Protein AF-A0A848J3N3-F1 (afdb_monomer_lite)

Organism: NCBI:txid2729599

Secondary structure (DSSP, 8-state):
------PPP------------------------------------------SHHHHHHHHHHHHHHHHHHTT-HHHHHHTT-TTSTTHHHHHHHHHHHHSGGGGGGGGGT--HHHHHHHHHHHHHHTT---HHHHHHHHHHHHHHHS---

Sequence (150 aa):
MNKVIIRKQGTIRQLFIFIFMIGLNILSCTNEKEDTNGKENINVQQNINPQNEDEIFQQFKSLYFELLEFKDDEKFKKYGFSKGGPYNKWLTKVEEIESNPDSKLLMKKGILIGELKTLGMTYANSKGEETQVTKSFNEMFSNAINENPK

Radius of gyration: 24.75 Å; chains: 1; bounding box: 87×51×48 Å

pLDDT: mean 79.18, std 23.55, range [33.31, 98.81]

Structure (mmCIF, N/CA/C/O backbone):
data_AF-A0A848J3N3-F1
#
_entry.id   AF-A0A848J3N3-F1
#
loop_
_atom_site.group_PDB
_atom_site.id
_atom_site.type_symbol
_atom_site.label_atom_id
_atom_site.label_alt_id
_atom_site.label_comp_id
_atom_site.label_asym_id
_atom_site.label_entity_id
_atom_site.label_seq_id
_atom_site.pdbx_PDB_ins_code
_atom_site.Cartn_x
_atom_site.Cartn_y
_atom_site.Cartn_z
_atom_site.occupancy
_atom_site.B_iso_or_equiv
_atom_site.auth_seq_id
_atom_site.auth_comp_id
_atom_site.auth_asym_id
_atom_site.auth_atom_id
_atom_site.pdbx_PDB_model_num
ATOM 1 N N . MET A 1 1 ? 53.759 31.350 -2.567 1.00 45.88 1 MET A N 1
ATOM 2 C CA . MET A 1 1 ? 52.954 31.599 -3.785 1.00 45.88 1 MET A CA 1
ATOM 3 C C . MET A 1 1 ? 51.624 30.875 -3.637 1.00 45.88 1 MET A C 1
ATOM 5 O O . MET A 1 1 ? 51.595 29.677 -3.859 1.00 45.88 1 MET A O 1
ATOM 9 N N . ASN A 1 2 ? 50.551 31.565 -3.237 1.00 34.72 2 ASN A N 1
ATOM 10 C CA . ASN A 1 2 ? 49.207 30.978 -3.146 1.00 34.72 2 ASN A CA 1
ATOM 11 C C . ASN A 1 2 ? 48.246 31.813 -3.998 1.00 34.72 2 ASN A C 1
ATOM 13 O O . ASN A 1 2 ? 48.093 33.012 -3.775 1.00 34.72 2 ASN A O 1
ATOM 17 N N . LYS A 1 3 ? 47.659 31.179 -5.019 1.00 45.56 3 LYS A N 1
ATOM 18 C CA . LYS A 1 3 ? 46.683 31.782 -5.933 1.00 45.56 3 LYS A CA 1
ATOM 19 C C . LYS A 1 3 ? 45.351 31.971 -5.207 1.00 45.56 3 LYS A C 1
ATOM 21 O O . LYS A 1 3 ? 44.752 31.004 -4.749 1.00 45.56 3 LYS A O 1
ATOM 26 N N . VAL A 1 4 ? 44.882 33.212 -5.158 1.00 46.00 4 VAL A N 1
ATOM 27 C CA . VAL A 1 4 ? 43.525 33.572 -4.737 1.00 46.00 4 VAL A CA 1
ATOM 28 C C . VAL A 1 4 ? 42.572 33.272 -5.898 1.00 46.00 4 VAL A C 1
ATOM 30 O O . VAL A 1 4 ? 42.724 33.820 -6.988 1.00 46.00 4 VAL A O 1
ATOM 33 N N . ILE A 1 5 ? 41.601 32.384 -5.680 1.00 51.56 5 ILE A N 1
ATOM 34 C CA . ILE A 1 5 ? 40.513 32.100 -6.624 1.00 51.56 5 ILE A CA 1
ATOM 35 C C . ILE A 1 5 ? 39.314 32.954 -6.207 1.00 51.56 5 ILE A C 1
ATOM 37 O O . ILE A 1 5 ? 38.652 32.654 -5.218 1.00 51.56 5 ILE A O 1
ATOM 41 N N . ILE A 1 6 ? 39.022 34.008 -6.969 1.00 49.44 6 ILE A N 1
ATOM 42 C CA . ILE A 1 6 ? 37.786 34.789 -6.834 1.00 49.44 6 ILE A CA 1
ATOM 43 C C . ILE A 1 6 ? 36.828 34.309 -7.928 1.00 49.44 6 ILE A C 1
ATOM 45 O O . ILE A 1 6 ? 36.994 34.650 -9.099 1.00 49.44 6 ILE A O 1
ATOM 49 N N . ARG A 1 7 ? 35.826 33.498 -7.568 1.00 47.41 7 ARG A N 1
ATOM 50 C CA . ARG A 1 7 ? 34.681 33.225 -8.450 1.00 47.41 7 ARG A CA 1
ATOM 51 C C . ARG A 1 7 ? 33.648 34.337 -8.264 1.00 47.41 7 ARG A C 1
ATOM 53 O O . ARG A 1 7 ? 33.107 34.508 -7.177 1.00 47.41 7 ARG A O 1
ATOM 60 N N . LYS A 1 8 ? 33.404 35.096 -9.335 1.00 47.03 8 LYS A N 1
ATOM 61 C CA . LYS A 1 8 ? 32.346 36.109 -9.435 1.00 47.03 8 LYS A CA 1
ATOM 62 C C . LYS A 1 8 ? 30.969 35.476 -9.202 1.00 47.03 8 LYS A C 1
ATOM 64 O O . LYS A 1 8 ? 30.620 34.506 -9.871 1.00 47.03 8 LYS A O 1
ATOM 69 N N . GLN A 1 9 ? 30.182 36.073 -8.307 1.00 48.62 9 GLN A N 1
ATOM 70 C CA . GLN A 1 9 ? 28.725 35.960 -8.327 1.00 48.62 9 GLN A CA 1
ATOM 71 C C . GLN A 1 9 ? 28.172 36.649 -9.584 1.00 48.62 9 GLN A C 1
ATOM 73 O O . GLN A 1 9 ? 28.667 37.704 -9.980 1.00 48.62 9 GLN A O 1
ATOM 78 N N . GLY A 1 10 ? 27.140 36.066 -10.193 1.00 43.56 10 GLY A N 1
ATOM 79 C CA . GLY A 1 10 ? 26.498 36.598 -11.393 1.00 43.56 10 GLY A CA 1
ATOM 80 C C . GLY A 1 10 ? 25.076 36.072 -11.561 1.00 43.56 10 GLY A C 1
ATOM 81 O O . GLY A 1 10 ? 24.857 35.099 -12.267 1.00 43.56 10 GLY A O 1
ATOM 82 N N . THR A 1 11 ? 24.148 36.733 -10.867 1.00 51.97 11 THR A N 1
ATOM 83 C CA . THR A 1 11 ? 22.725 36.952 -11.196 1.00 51.97 11 THR A CA 1
ATOM 84 C C . THR A 1 11 ? 21.884 35.794 -11.746 1.00 51.97 11 THR A C 1
ATOM 86 O O . THR A 1 11 ? 21.867 35.495 -12.938 1.00 51.97 11 THR A O 1
ATOM 89 N N . ILE A 1 12 ? 21.035 35.293 -10.851 1.00 58.53 12 ILE A N 1
ATOM 90 C CA . ILE A 1 12 ? 19.697 34.754 -11.107 1.00 58.53 12 ILE A CA 1
ATOM 91 C C . ILE A 1 12 ? 18.918 35.699 -12.044 1.00 58.53 12 ILE A C 1
ATOM 93 O O . ILE A 1 12 ? 18.623 36.834 -11.675 1.00 58.53 12 ILE A O 1
ATOM 97 N N . ARG A 1 13 ? 18.545 35.231 -13.241 1.00 48.94 13 ARG A N 1
ATOM 98 C CA . ARG A 1 13 ? 17.438 35.794 -14.035 1.00 48.94 13 ARG A CA 1
ATOM 99 C C . ARG A 1 13 ? 16.337 34.745 -14.114 1.00 48.94 13 ARG A C 1
ATOM 101 O O . ARG A 1 13 ? 16.297 33.927 -15.023 1.00 48.94 13 ARG A O 1
ATOM 108 N N . GLN A 1 14 ? 15.471 34.785 -13.106 1.00 53.22 14 GLN A N 1
ATOM 109 C CA . GLN A 1 14 ? 14.109 34.268 -13.176 1.00 53.22 14 GLN A CA 1
ATOM 110 C C . GLN A 1 14 ? 13.415 34.940 -14.368 1.00 53.22 14 GLN A C 1
ATOM 112 O O . GLN A 1 14 ? 13.251 36.159 -14.372 1.00 53.22 14 GLN A O 1
ATOM 117 N N . LEU A 1 15 ? 13.041 34.169 -15.386 1.00 45.16 15 LEU A N 1
ATOM 118 C CA . LEU A 1 15 ? 12.179 34.635 -16.469 1.00 45.16 15 LEU A CA 1
ATOM 119 C C . LEU A 1 15 ? 10.873 33.840 -16.392 1.00 45.16 15 LEU A C 1
ATOM 121 O O . LEU A 1 15 ? 10.670 32.871 -17.115 1.00 45.16 15 LEU A O 1
ATOM 125 N N . PHE A 1 16 ? 10.008 34.240 -15.461 1.00 51.56 16 PHE A N 1
ATOM 126 C CA . PHE A 1 16 ? 8.609 33.827 -15.444 1.00 51.56 16 PHE A CA 1
ATOM 127 C C . PHE A 1 16 ? 7.866 34.6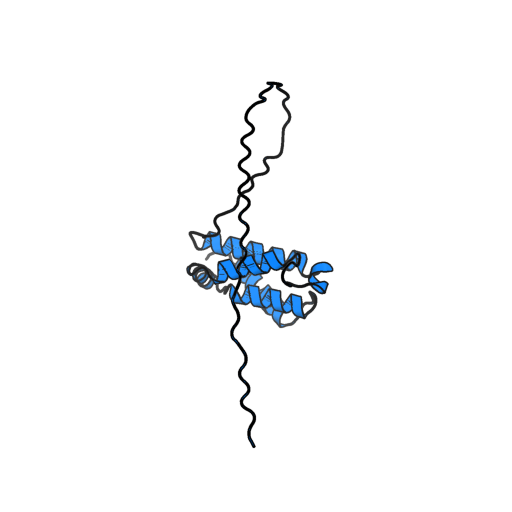23 -16.518 1.00 51.56 16 PHE A C 1
ATOM 129 O O . PHE A 1 16 ? 7.581 35.804 -16.333 1.00 51.56 16 PHE A O 1
ATOM 136 N N . ILE A 1 17 ? 7.567 33.988 -17.650 1.00 52.91 17 ILE A N 1
ATOM 137 C CA . ILE A 1 17 ? 6.654 34.547 -18.649 1.00 52.91 17 ILE A CA 1
ATOM 138 C C . ILE A 1 17 ? 5.252 34.026 -18.319 1.00 52.91 17 ILE A C 1
ATOM 140 O O . ILE A 1 17 ? 4.888 32.910 -18.679 1.00 52.91 17 ILE A O 1
ATOM 144 N N . PHE A 1 18 ? 4.479 34.838 -17.598 1.00 53.34 18 PHE A N 1
ATOM 145 C CA . PHE A 1 18 ? 3.039 34.654 -17.428 1.00 53.34 18 PHE A CA 1
ATOM 146 C C . PHE A 1 18 ? 2.329 35.097 -18.712 1.00 53.34 18 PHE A C 1
ATOM 148 O O . PHE A 1 18 ? 2.170 36.292 -18.953 1.00 53.34 18 PHE A O 1
ATOM 155 N N . ILE A 1 19 ? 1.899 34.144 -19.540 1.00 51.19 19 ILE A N 1
ATOM 156 C CA . ILE A 1 19 ? 0.984 34.420 -20.654 1.00 51.19 19 ILE A CA 1
ATOM 157 C C . ILE A 1 19 ? -0.444 34.245 -20.133 1.00 51.19 19 ILE A C 1
ATOM 159 O O . ILE A 1 19 ? -0.971 33.139 -20.057 1.00 51.19 19 ILE A O 1
ATOM 163 N N . PHE A 1 20 ? -1.053 35.366 -19.749 1.00 52.09 20 PHE A N 1
ATOM 164 C CA . PHE A 1 20 ? -2.496 35.501 -19.572 1.00 52.09 20 PHE A CA 1
ATOM 165 C C . PHE A 1 20 ? -3.130 35.595 -20.967 1.00 52.09 20 PHE A C 1
ATOM 167 O O . PHE A 1 20 ? -2.989 36.614 -21.637 1.00 52.09 20 PHE A O 1
ATOM 174 N N . MET A 1 21 ? -3.826 34.548 -21.411 1.00 54.84 21 MET A N 1
ATOM 175 C CA . MET A 1 21 ? -4.750 34.636 -22.544 1.00 54.84 21 MET A CA 1
ATOM 176 C C . MET A 1 21 ? -6.165 34.398 -22.031 1.00 54.84 21 MET A C 1
ATOM 178 O O . MET A 1 21 ? -6.635 33.270 -21.908 1.00 54.84 21 MET A O 1
ATOM 182 N N . ILE A 1 22 ? -6.818 35.509 -21.695 1.00 55.41 22 ILE A N 1
ATOM 183 C CA . ILE A 1 22 ? -8.261 35.592 -21.491 1.00 55.41 22 ILE A CA 1
ATOM 184 C C . ILE A 1 22 ? -8.892 35.560 -22.881 1.00 55.41 22 ILE A C 1
ATOM 186 O O . ILE A 1 22 ? -8.747 36.504 -23.654 1.00 55.41 22 ILE A O 1
ATOM 190 N N . GLY A 1 23 ? -9.585 34.470 -23.192 1.00 56.56 23 GLY A N 1
ATOM 191 C CA . GLY A 1 23 ? -10.460 34.360 -24.352 1.00 56.56 23 GLY A CA 1
ATOM 192 C C . GLY A 1 23 ? -11.872 34.035 -23.890 1.00 56.56 23 GLY A C 1
ATOM 193 O O . GLY A 1 23 ? -12.227 32.868 -23.765 1.00 56.56 23 GLY A O 1
ATOM 194 N N . LEU A 1 24 ? -12.667 35.072 -23.625 1.00 53.81 24 LEU A N 1
ATOM 195 C CA . LEU A 1 24 ? -14.123 34.975 -23.563 1.00 53.81 24 LEU A CA 1
ATOM 196 C C . LEU A 1 24 ? -14.638 34.798 -24.997 1.00 53.81 24 LEU A C 1
ATOM 198 O O . LEU A 1 24 ? -14.582 35.739 -25.783 1.00 53.81 24 LEU A O 1
ATOM 202 N N . ASN A 1 25 ? -15.155 33.617 -25.330 1.00 48.78 25 ASN A N 1
ATOM 203 C CA . ASN A 1 25 ? -16.081 33.452 -26.447 1.00 48.78 25 ASN A CA 1
ATOM 204 C C . ASN A 1 25 ? -17.416 32.995 -25.873 1.00 48.78 25 ASN A C 1
ATOM 206 O O . ASN A 1 25 ? -17.587 31.853 -25.454 1.00 48.78 25 ASN A O 1
ATOM 210 N N . ILE A 1 26 ? -18.339 33.945 -25.814 1.00 60.78 26 ILE A N 1
ATOM 211 C CA . ILE A 1 26 ? -19.760 33.714 -25.602 1.00 60.78 26 ILE A CA 1
ATOM 212 C C . ILE A 1 26 ? -20.419 33.538 -26.971 1.00 60.78 26 ILE A C 1
ATOM 214 O O . ILE A 1 26 ? -20.070 34.234 -27.921 1.00 60.78 26 ILE A O 1
ATOM 218 N N . LEU A 1 27 ? -21.450 32.688 -26.972 1.00 49.44 27 LEU 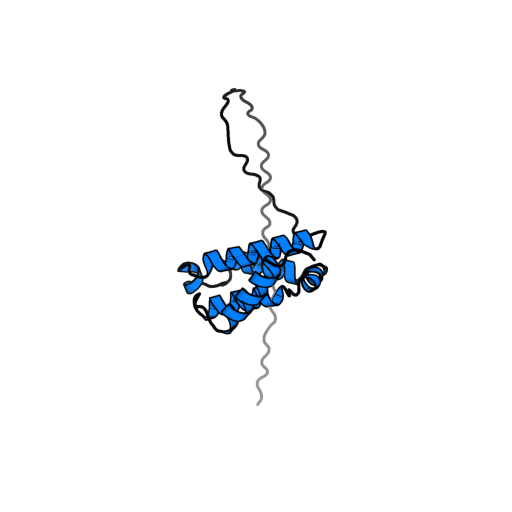A N 1
ATOM 219 C CA . LEU A 1 27 ? -22.550 32.582 -27.935 1.00 49.44 27 LEU A CA 1
ATOM 220 C C . LEU A 1 27 ? -22.386 31.595 -29.107 1.00 49.44 27 LEU A C 1
ATOM 222 O O . LEU A 1 27 ? -21.891 31.931 -30.176 1.00 49.44 27 LEU A O 1
ATOM 226 N N . SER A 1 28 ? -22.983 30.411 -28.940 1.00 45.00 28 SER A N 1
ATOM 227 C CA . SER A 1 28 ? -24.035 29.960 -29.860 1.00 45.00 28 SER A CA 1
ATOM 228 C C . SER A 1 28 ? -24.889 28.884 -29.181 1.00 45.00 28 SER A C 1
ATOM 230 O O . SER A 1 28 ? -24.491 27.727 -29.078 1.00 45.00 28 SER A O 1
ATOM 232 N N . CYS A 1 29 ? -26.058 29.279 -28.672 1.00 43.34 29 CYS A N 1
ATOM 233 C CA . CYS A 1 29 ? -27.128 28.343 -28.343 1.00 43.34 29 CYS A CA 1
ATOM 234 C C . CYS A 1 29 ? -27.906 28.061 -29.629 1.00 43.34 29 CYS A C 1
ATOM 236 O O . CYS A 1 29 ? -28.544 28.964 -30.168 1.00 43.34 29 CYS A O 1
ATOM 238 N N . THR A 1 30 ? -27.902 26.814 -30.086 1.00 44.62 30 THR A N 1
ATOM 239 C CA . THR A 1 30 ? -28.951 26.288 -30.964 1.00 44.62 30 THR A CA 1
ATOM 240 C C . THR A 1 30 ? -29.638 25.162 -30.208 1.00 44.62 30 THR A C 1
ATOM 242 O O . THR A 1 30 ? -28.998 24.246 -29.701 1.00 44.62 30 THR A O 1
ATOM 245 N N . ASN A 1 31 ? -30.948 25.322 -30.024 1.00 51.81 31 ASN A N 1
ATOM 246 C CA . ASN A 1 31 ? -31.809 24.312 -29.436 1.00 51.81 31 ASN A CA 1
ATOM 247 C C . ASN A 1 31 ? -32.041 23.231 -30.485 1.00 51.81 31 ASN A C 1
ATOM 249 O O . ASN A 1 31 ? -32.782 23.464 -31.437 1.00 51.81 31 ASN A O 1
ATOM 253 N N . GLU A 1 32 ? -31.483 22.052 -30.263 1.00 44.81 32 GLU A N 1
ATOM 254 C CA . GLU A 1 32 ? -31.958 20.834 -30.901 1.00 44.81 32 GLU A CA 1
ATOM 255 C C . GLU A 1 32 ? -32.105 19.780 -29.806 1.00 44.81 32 GLU A C 1
ATOM 257 O O . GLU A 1 32 ? -31.170 19.466 -29.071 1.00 44.81 32 GLU A O 1
ATOM 262 N N . LYS A 1 33 ? -33.352 19.351 -29.604 1.00 46.88 33 LYS A N 1
ATOM 263 C CA . LYS A 1 33 ? -33.699 18.270 -28.692 1.00 46.88 33 LYS A CA 1
ATOM 264 C C . LYS A 1 33 ? -33.409 16.965 -29.420 1.00 46.88 33 LYS A C 1
ATOM 266 O O . LYS A 1 33 ? -34.127 16.648 -30.361 1.00 46.88 33 LYS A O 1
ATOM 271 N N . GLU A 1 34 ? -32.440 16.204 -28.935 1.00 39.03 34 GLU A N 1
ATOM 272 C CA . GLU A 1 34 ? -32.406 14.757 -29.125 1.00 39.03 34 GLU A CA 1
ATOM 273 C C . GLU A 1 34 ? -32.125 14.082 -27.783 1.00 39.03 34 GLU A C 1
ATOM 275 O O . GLU A 1 34 ? -31.104 14.302 -27.130 1.00 39.03 34 GLU A O 1
ATOM 280 N N . ASP A 1 35 ? -33.100 13.284 -27.363 1.00 44.62 35 ASP A N 1
ATOM 281 C CA . ASP A 1 35 ? -33.020 12.368 -26.242 1.00 44.62 35 ASP A CA 1
ATOM 282 C C . ASP A 1 35 ? -32.090 11.202 -26.602 1.00 44.62 35 ASP A C 1
ATOM 284 O O . ASP A 1 35 ? -32.327 10.514 -27.591 1.00 44.62 35 ASP A O 1
ATOM 288 N N . THR A 1 36 ? -31.071 10.918 -25.784 1.00 35.31 36 THR A N 1
ATOM 289 C CA . THR A 1 36 ? -30.577 9.545 -25.544 1.00 35.31 36 THR A CA 1
ATOM 290 C C . THR A 1 36 ? -29.570 9.490 -24.388 1.00 35.31 36 THR A C 1
ATOM 292 O O . THR A 1 36 ? -28.404 9.838 -24.499 1.00 35.31 36 THR A O 1
ATOM 295 N N . ASN A 1 37 ? -30.079 9.046 -23.240 1.00 38.09 37 ASN A N 1
ATOM 296 C CA . ASN A 1 37 ? -29.491 8.092 -22.297 1.00 38.09 37 ASN A CA 1
ATOM 297 C C . ASN A 1 37 ? -27.948 7.896 -22.275 1.00 38.09 37 ASN A C 1
ATOM 299 O O . ASN A 1 37 ? -27.373 7.271 -23.162 1.00 38.09 37 ASN A O 1
ATOM 303 N N . GLY A 1 38 ? -27.334 8.246 -21.137 1.00 35.97 38 GLY A N 1
ATOM 304 C CA . GLY A 1 38 ? -26.252 7.446 -20.550 1.00 35.97 38 GLY A CA 1
ATOM 305 C C . GLY A 1 38 ? -24.811 7.918 -20.766 1.00 35.97 38 GLY A C 1
ATOM 306 O O . GLY A 1 38 ? -24.131 7.447 -21.672 1.00 35.97 38 GLY A O 1
ATOM 307 N N . LYS A 1 39 ? -24.313 8.726 -19.818 1.00 35.88 39 LYS A N 1
ATOM 308 C CA . LYS A 1 39 ? -23.069 8.540 -19.029 1.00 35.88 39 LYS A CA 1
ATOM 309 C C . LYS A 1 39 ? -22.564 9.895 -18.546 1.00 35.88 39 LYS A C 1
ATOM 311 O O . LYS A 1 39 ? -21.806 10.593 -19.216 1.00 35.88 39 LYS A O 1
ATOM 316 N N . GLU A 1 40 ? -22.995 10.233 -17.341 1.00 33.31 40 GLU A N 1
ATOM 317 C CA . GLU A 1 40 ? -22.478 11.344 -16.562 1.00 33.31 40 GLU A CA 1
ATOM 318 C C . GLU A 1 40 ? -21.000 11.066 -16.238 1.00 33.31 40 GLU A C 1
ATOM 320 O O . GLU A 1 40 ? -20.664 10.199 -15.431 1.00 33.31 40 GLU A O 1
ATOM 325 N N . ASN A 1 41 ? -20.091 11.763 -16.923 1.00 36.78 41 ASN A N 1
ATOM 326 C CA . ASN A 1 41 ? -18.694 11.847 -16.510 1.00 36.78 41 ASN A CA 1
ATOM 327 C C . ASN A 1 41 ? -18.631 12.780 -15.301 1.00 36.78 41 ASN A C 1
ATOM 329 O O . ASN A 1 41 ? -18.373 13.977 -15.435 1.00 36.78 41 ASN A O 1
ATOM 333 N N . ILE A 1 42 ? -18.895 12.236 -14.115 1.00 43.12 42 ILE A N 1
ATOM 334 C CA . ILE A 1 42 ? -18.678 12.974 -12.880 1.00 43.12 42 ILE A CA 1
ATOM 335 C C . ILE A 1 42 ? -17.169 13.002 -12.628 1.00 43.12 42 ILE A C 1
ATOM 337 O O . ILE A 1 42 ? -16.566 12.052 -12.130 1.00 43.12 42 ILE A O 1
ATOM 341 N N . ASN A 1 43 ? -16.547 14.120 -12.994 1.00 49.28 43 ASN A N 1
ATOM 342 C CA . ASN A 1 43 ? -15.233 14.505 -12.506 1.00 49.28 43 ASN A CA 1
ATOM 343 C C . ASN A 1 43 ? -15.380 14.881 -11.024 1.00 49.28 43 ASN A C 1
ATOM 345 O O . ASN A 1 43 ? -15.525 16.052 -10.681 1.00 49.28 43 ASN A O 1
ATOM 349 N N . VAL A 1 44 ? -15.414 13.876 -10.145 1.00 44.97 44 VAL A N 1
ATOM 350 C CA . VAL A 1 44 ? -15.281 14.109 -8.707 1.00 44.97 44 VAL A CA 1
ATOM 351 C C . VAL A 1 44 ? -13.791 14.171 -8.397 1.00 44.97 44 VAL A C 1
ATOM 353 O O . VAL A 1 44 ? -13.137 13.154 -8.170 1.00 44.97 44 VAL A O 1
ATOM 356 N N . GLN A 1 45 ? -13.240 15.382 -8.360 1.00 51.00 45 GLN A N 1
ATOM 357 C CA . GLN A 1 45 ? -12.103 15.643 -7.484 1.00 51.00 45 GLN A CA 1
ATOM 358 C C . GLN A 1 45 ? -12.624 15.522 -6.050 1.00 51.00 45 GLN A C 1
ATOM 360 O O . GLN A 1 45 ? -13.136 16.481 -5.476 1.00 51.00 45 GLN A O 1
ATOM 365 N N . GLN A 1 46 ? -12.595 14.302 -5.509 1.00 47.59 46 GLN A N 1
ATOM 366 C CA . GLN A 1 46 ? -12.942 14.058 -4.116 1.00 47.59 46 GLN A CA 1
ATOM 367 C C . GLN A 1 46 ? -11.889 14.744 -3.253 1.00 47.59 46 GLN A C 1
ATOM 369 O O . GLN A 1 46 ? -10.703 14.445 -3.343 1.00 47.59 46 GLN A O 1
ATOM 374 N N . ASN A 1 47 ? -12.338 15.697 -2.444 1.00 45.94 47 ASN A N 1
ATOM 375 C CA . ASN A 1 47 ? -11.580 16.238 -1.331 1.00 45.94 47 ASN A CA 1
ATOM 376 C C . ASN A 1 47 ? -11.244 15.065 -0.394 1.00 45.94 47 ASN A C 1
ATOM 378 O O . ASN A 1 47 ? -12.129 14.547 0.283 1.00 45.94 47 ASN A O 1
ATOM 382 N N . ILE A 1 48 ? -9.995 14.597 -0.427 1.00 56.84 48 ILE A N 1
ATOM 383 C CA . ILE A 1 48 ? -9.531 13.375 0.250 1.00 56.84 48 ILE A CA 1
ATOM 384 C C . ILE A 1 48 ? -9.250 13.656 1.734 1.00 56.84 48 ILE A C 1
ATOM 386 O O . ILE A 1 48 ? -8.229 13.235 2.273 1.00 56.84 48 ILE A O 1
ATOM 390 N N . ASN A 1 49 ? -10.129 14.403 2.406 1.00 57.88 49 ASN A N 1
ATOM 391 C CA . ASN A 1 49 ? -10.103 14.480 3.858 1.00 57.88 49 ASN A CA 1
ATOM 392 C C . ASN A 1 49 ? -11.213 13.590 4.433 1.00 57.88 49 ASN A C 1
ATOM 394 O O . ASN A 1 49 ? -12.339 14.067 4.595 1.00 57.88 49 ASN A O 1
ATOM 398 N N . PRO A 1 50 ? -10.932 12.299 4.667 1.00 61.25 50 PRO A N 1
ATOM 399 C CA . PRO A 1 50 ? -11.886 11.405 5.300 1.00 61.25 50 PRO A CA 1
ATOM 400 C C . PRO A 1 50 ? -12.278 11.934 6.680 1.00 61.25 50 PRO A C 1
ATOM 402 O O . PRO A 1 50 ? -11.424 12.233 7.507 1.00 61.25 50 PRO A O 1
ATOM 405 N N . GLN A 1 51 ? -13.580 12.058 6.916 1.00 70.88 51 GLN A N 1
ATOM 406 C CA . GLN A 1 51 ? -14.139 12.700 8.108 1.00 70.88 51 GLN A CA 1
ATOM 407 C C . GLN A 1 51 ? -14.356 11.714 9.265 1.00 70.88 51 GLN A C 1
ATOM 409 O O . GLN A 1 51 ? -14.724 12.123 10.368 1.00 70.88 51 GLN A O 1
ATOM 414 N N . ASN A 1 52 ? -14.168 10.412 9.026 1.00 85.81 52 ASN A N 1
ATOM 415 C CA . ASN A 1 52 ? -14.379 9.352 10.010 1.00 85.81 52 ASN A CA 1
ATOM 416 C C . ASN A 1 52 ? -13.552 8.085 9.707 1.00 85.81 52 ASN A C 1
ATOM 418 O O . ASN A 1 52 ? -12.976 7.921 8.633 1.00 85.81 52 ASN A O 1
ATOM 422 N N . GLU A 1 53 ? -13.507 7.181 10.688 1.00 90.56 53 GLU A N 1
ATOM 423 C CA . GLU A 1 53 ? -12.769 5.911 10.641 1.00 90.56 53 GLU A CA 1
ATOM 424 C C . GLU A 1 53 ? -13.160 5.024 9.450 1.00 90.56 53 GLU A C 1
ATOM 426 O O . GLU A 1 53 ? -12.281 4.455 8.799 1.00 90.56 53 GLU A O 1
ATOM 431 N N . ASP A 1 54 ? -14.455 4.936 9.138 1.00 91.81 54 ASP A N 1
ATOM 432 C CA . ASP A 1 54 ? -14.961 4.071 8.072 1.00 91.81 54 ASP A CA 1
ATOM 433 C C . ASP A 1 54 ? -14.494 4.547 6.696 1.00 91.81 54 ASP A C 1
ATOM 435 O O . ASP A 1 54 ? -14.067 3.735 5.877 1.00 91.81 54 ASP A O 1
ATOM 439 N N . GLU A 1 55 ? -14.501 5.856 6.442 1.00 93.56 55 GLU A N 1
ATOM 440 C CA . GLU A 1 55 ? -14.016 6.429 5.185 1.00 93.56 55 GLU A CA 1
ATOM 441 C C . GLU A 1 55 ? -12.527 6.144 4.960 1.00 93.56 55 GLU A C 1
ATOM 443 O O . GLU A 1 55 ? -12.140 5.728 3.865 1.00 93.56 55 GLU A O 1
ATOM 448 N N . ILE A 1 56 ? -11.690 6.304 5.992 1.00 94.38 56 ILE A N 1
ATOM 449 C CA . ILE A 1 56 ? -10.253 5.981 5.907 1.00 94.38 56 ILE A CA 1
ATOM 450 C C . ILE A 1 56 ? -10.061 4.494 5.648 1.00 94.38 56 ILE A C 1
ATOM 452 O O . ILE A 1 56 ? -9.244 4.100 4.815 1.00 94.38 56 ILE A O 1
ATOM 456 N N . PHE A 1 57 ? -10.831 3.658 6.341 1.00 95.50 57 PHE A N 1
ATOM 457 C CA . PHE A 1 57 ? -10.763 2.217 6.171 1.00 95.50 57 PHE A CA 1
ATOM 458 C C . PHE A 1 57 ? -11.183 1.779 4.762 1.00 95.50 57 PHE A C 1
ATOM 460 O O . PHE A 1 57 ? -10.522 0.926 4.167 1.00 95.50 57 PHE A O 1
ATOM 467 N N . GLN A 1 58 ? -12.211 2.401 4.173 1.00 95.81 58 GLN A N 1
ATOM 468 C CA . GLN A 1 58 ? -12.586 2.146 2.779 1.00 95.81 58 GLN A CA 1
ATOM 469 C C . GLN A 1 58 ? -11.497 2.590 1.796 1.00 95.81 58 GLN A C 1
ATOM 471 O O . GLN A 1 58 ? -11.214 1.867 0.840 1.00 95.81 58 GLN A O 1
ATOM 476 N N . GLN A 1 59 ? -10.842 3.731 2.033 1.00 96.44 59 GLN A N 1
ATOM 477 C CA . GLN A 1 59 ? -9.717 4.170 1.200 1.00 96.44 59 GLN A CA 1
ATOM 478 C C . GLN A 1 59 ? -8.538 3.195 1.279 1.00 96.44 59 GLN A C 1
ATOM 480 O O . GLN A 1 59 ? -8.012 2.786 0.243 1.00 96.44 59 GLN A O 1
ATOM 485 N N . PHE A 1 60 ? -8.167 2.762 2.488 1.00 97.62 60 PHE A N 1
ATOM 486 C CA . PHE A 1 60 ? -7.159 1.722 2.695 1.00 97.62 60 PHE A CA 1
ATOM 487 C C . PHE A 1 60 ? -7.512 0.442 1.924 1.00 97.62 60 PHE A C 1
ATOM 489 O O . PHE A 1 60 ? -6.694 -0.058 1.153 1.00 97.62 60 PHE A O 1
ATOM 496 N N . LYS A 1 61 ? -8.747 -0.055 2.075 1.00 97.88 61 LYS A N 1
ATOM 497 C CA . LYS A 1 61 ? -9.228 -1.274 1.412 1.00 97.88 61 LYS A CA 1
ATOM 498 C C . LYS A 1 61 ? -9.155 -1.149 -0.109 1.00 97.88 61 LYS A C 1
ATOM 500 O O . LYS A 1 61 ? -8.675 -2.063 -0.777 1.00 97.88 61 LYS A O 1
ATOM 505 N N . SER A 1 62 ? -9.585 -0.009 -0.649 1.00 98.31 62 SER A N 1
ATOM 506 C CA . SER A 1 62 ? -9.499 0.281 -2.081 1.00 98.31 62 SER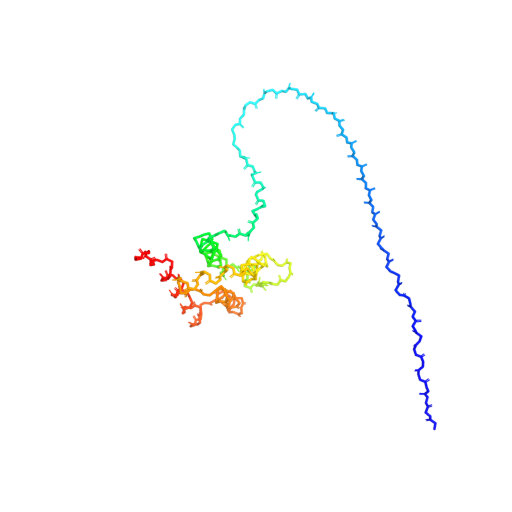 A CA 1
ATOM 507 C C . SER A 1 62 ? -8.054 0.254 -2.575 1.00 98.31 62 SER A C 1
ATOM 509 O O . SER A 1 62 ? -7.781 -0.367 -3.596 1.00 98.31 62 SER A O 1
ATOM 511 N N . LEU A 1 63 ? -7.126 0.898 -1.863 1.00 98.69 63 LEU A N 1
ATOM 512 C CA . LEU A 1 63 ? -5.715 0.941 -2.252 1.00 98.69 63 LEU A CA 1
ATOM 513 C C . LEU A 1 63 ? -5.043 -0.428 -2.142 1.00 98.69 63 LEU A C 1
ATOM 515 O O . LEU A 1 63 ? -4.231 -0.774 -2.998 1.00 98.69 63 LEU A O 1
ATOM 519 N N . TYR A 1 64 ? -5.383 -1.211 -1.121 1.00 98.75 64 TYR A N 1
ATOM 520 C CA . TYR A 1 64 ? -4.892 -2.576 -0.977 1.00 98.75 64 TYR A CA 1
ATOM 521 C C . TYR A 1 64 ? -5.318 -3.454 -2.159 1.00 98.75 64 TYR A C 1
ATOM 523 O O . TYR A 1 64 ? -4.468 -4.096 -2.771 1.00 98.75 64 TYR A O 1
ATOM 531 N N . PHE A 1 65 ? -6.597 -3.433 -2.545 1.00 98.69 65 PHE A N 1
ATOM 532 C CA . PHE A 1 65 ? -7.047 -4.205 -3.705 1.00 98.69 65 PHE A CA 1
ATOM 533 C C . PHE A 1 65 ? -6.503 -3.676 -5.033 1.00 98.69 65 PHE A C 1
ATOM 535 O O . PHE A 1 65 ? -6.125 -4.489 -5.871 1.00 98.69 65 PHE A O 1
ATOM 542 N N . GLU A 1 66 ? -6.384 -2.354 -5.202 1.00 98.69 66 GLU A N 1
ATOM 543 C CA . GLU A 1 66 ? -5.740 -1.751 -6.381 1.00 98.69 66 GLU A CA 1
ATOM 544 C C . GLU A 1 66 ? -4.304 -2.290 -6.530 1.00 98.69 66 GLU A C 1
ATOM 546 O O . GLU A 1 66 ? -3.918 -2.731 -7.609 1.00 98.69 66 GLU A O 1
ATOM 551 N N . LEU A 1 67 ? -3.537 -2.355 -5.432 1.00 98.81 67 LEU A N 1
ATOM 552 C CA . LEU A 1 67 ? -2.186 -2.925 -5.430 1.00 98.81 67 LEU A CA 1
ATOM 553 C C . LEU A 1 67 ? -2.170 -4.398 -5.847 1.00 98.81 67 LEU A C 1
ATOM 555 O O . LEU A 1 67 ? -1.342 -4.787 -6.669 1.00 98.81 67 LEU A O 1
ATOM 559 N N . LEU A 1 68 ? -3.065 -5.217 -5.289 1.00 98.69 68 LEU A N 1
ATOM 560 C CA . LEU A 1 68 ? -3.147 -6.636 -5.641 1.00 98.69 68 LEU A CA 1
ATOM 561 C C . LEU A 1 68 ? -3.543 -6.859 -7.103 1.00 98.69 68 LEU A C 1
ATOM 563 O O . LEU A 1 68 ? -3.111 -7.841 -7.699 1.00 98.69 68 LEU A O 1
ATOM 567 N N . GLU A 1 69 ? -4.337 -5.959 -7.681 1.00 98.56 69 GLU A N 1
ATOM 568 C CA . GLU A 1 69 ? -4.738 -6.028 -9.083 1.00 98.56 69 GLU A CA 1
ATOM 569 C C . GLU A 1 69 ? -3.553 -5.772 -10.022 1.00 98.56 69 GLU A C 1
ATOM 571 O O . GLU A 1 69 ? -3.349 -6.522 -10.977 1.00 98.56 69 GLU A O 1
ATOM 576 N N . PHE A 1 70 ? -2.739 -4.743 -9.754 1.00 98.62 70 PHE A N 1
ATOM 577 C CA . PHE A 1 70 ? -1.657 -4.368 -10.669 1.00 98.62 70 PHE A CA 1
ATOM 578 C C . PHE A 1 70 ? -0.286 -4.962 -10.336 1.00 98.62 70 PHE A C 1
ATOM 580 O O . PHE A 1 70 ? 0.628 -4.813 -11.150 1.00 98.62 70 PHE A O 1
ATOM 587 N N . LYS A 1 71 ? -0.078 -5.609 -9.179 1.00 98.44 71 LYS A N 1
ATOM 588 C CA . LYS A 1 71 ? 1.265 -6.084 -8.778 1.00 98.44 71 LYS A CA 1
ATOM 589 C C . LYS A 1 71 ? 1.918 -7.010 -9.811 1.00 98.44 71 LYS A C 1
ATOM 591 O O . LYS A 1 71 ? 3.139 -7.021 -9.932 1.00 98.44 71 LYS A O 1
ATOM 596 N N . ASP A 1 72 ? 1.117 -7.746 -10.579 1.00 98.12 72 ASP A N 1
ATOM 597 C CA . ASP A 1 72 ? 1.596 -8.682 -11.598 1.00 98.12 72 ASP A CA 1
ATOM 598 C C . ASP A 1 72 ? 1.633 -8.077 -13.014 1.00 98.12 72 ASP A C 1
ATOM 600 O O . ASP A 1 72 ? 2.064 -8.751 -13.953 1.00 98.12 72 ASP A O 1
ATOM 604 N N . ASP A 1 73 ? 1.237 -6.811 -13.184 1.00 98.50 73 ASP A N 1
ATOM 605 C CA . ASP A 1 73 ? 1.255 -6.113 -14.470 1.00 98.50 73 ASP A CA 1
ATOM 606 C C . ASP A 1 73 ? 2.689 -5.832 -14.951 1.00 98.50 73 ASP A C 1
ATOM 608 O O . ASP A 1 73 ? 3.554 -5.358 -14.211 1.00 98.50 73 ASP A O 1
ATOM 612 N N . GLU A 1 74 ? 2.945 -6.056 -16.241 1.00 98.19 74 GLU A N 1
ATOM 613 C CA . GLU A 1 74 ? 4.278 -5.902 -16.836 1.00 98.19 74 GLU A CA 1
ATOM 614 C C . GLU A 1 74 ? 4.829 -4.470 -16.740 1.00 98.19 74 GLU A C 1
ATOM 616 O O . GLU A 1 74 ? 6.033 -4.267 -16.543 1.00 98.19 74 GLU A O 1
ATOM 621 N N . LYS A 1 75 ? 3.970 -3.443 -16.824 1.00 98.06 75 LYS A N 1
ATOM 622 C CA . LYS A 1 75 ? 4.407 -2.057 -16.609 1.00 98.06 75 LYS A CA 1
ATOM 623 C C . LYS A 1 75 ? 4.759 -1.841 -15.143 1.00 98.06 75 LYS A C 1
ATOM 625 O O . LYS A 1 75 ? 5.706 -1.102 -14.877 1.00 98.06 75 LYS A O 1
ATOM 630 N N . PHE A 1 76 ? 4.055 -2.468 -14.201 1.00 98.56 76 PHE A N 1
ATOM 631 C CA . PHE A 1 76 ? 4.390 -2.342 -12.784 1.00 98.56 76 PHE A CA 1
ATOM 632 C C . PHE A 1 76 ? 5.736 -3.001 -12.490 1.00 98.56 76 PHE A C 1
ATOM 634 O O . PHE A 1 76 ? 6.619 -2.357 -11.929 1.00 98.56 76 PHE A O 1
ATOM 641 N N . LYS A 1 77 ? 5.974 -4.223 -12.973 1.00 98.38 77 LYS A N 1
ATOM 642 C CA . LYS A 1 77 ? 7.277 -4.895 -12.825 1.00 98.38 77 LYS A CA 1
ATOM 643 C C . LYS A 1 77 ? 8.415 -4.059 -13.410 1.00 98.38 77 LYS A C 1
ATOM 645 O O . LYS A 1 77 ? 9.489 -3.923 -12.814 1.00 98.38 77 LYS A O 1
ATOM 650 N N . LYS A 1 78 ? 8.183 -3.444 -14.570 1.00 97.62 78 LYS A N 1
ATOM 651 C CA . LYS A 1 78 ? 9.191 -2.623 -15.244 1.00 97.62 78 LYS A CA 1
ATOM 652 C C . LYS A 1 78 ? 9.458 -1.296 -14.533 1.00 97.62 78 LYS A C 1
ATOM 654 O O . LYS A 1 78 ? 10.621 -0.938 -14.356 1.00 97.62 78 LYS A O 1
ATOM 659 N N . TYR A 1 79 ? 8.413 -0.565 -14.152 1.00 97.19 79 TYR A N 1
ATOM 660 C CA . TYR A 1 79 ? 8.526 0.835 -13.726 1.00 97.19 79 TYR A CA 1
ATOM 661 C C . TYR A 1 79 ? 8.305 1.063 -12.225 1.00 97.19 79 TYR A C 1
ATOM 663 O O . TYR A 1 79 ? 8.721 2.103 -11.708 1.00 97.19 79 TYR A O 1
ATOM 671 N 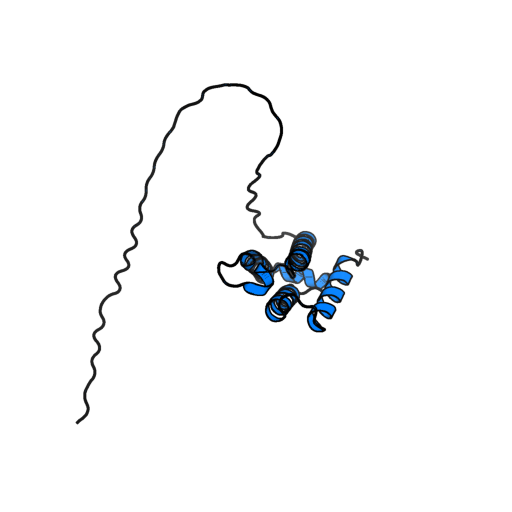N . GLY A 1 80 ? 7.671 0.126 -11.522 1.00 98.06 80 GLY A N 1
ATOM 672 C CA . GLY A 1 80 ? 7.250 0.273 -10.130 1.00 98.06 80 GLY A CA 1
ATOM 673 C C . GLY A 1 80 ? 6.498 1.587 -9.914 1.00 98.06 80 GLY A C 1
ATOM 674 O O . GLY A 1 80 ? 5.633 1.966 -10.706 1.00 98.06 80 GLY A O 1
ATOM 675 N N . PHE A 1 81 ? 6.909 2.332 -8.886 1.00 98.19 81 PHE A N 1
ATOM 676 C CA . PHE A 1 81 ? 6.366 3.654 -8.547 1.00 98.19 81 PHE A CA 1
ATOM 677 C C . PHE A 1 81 ? 7.213 4.835 -9.035 1.00 98.19 81 PHE A C 1
ATOM 679 O O . PHE A 1 81 ? 7.125 5.928 -8.471 1.00 98.19 81 PHE A O 1
ATOM 686 N N . SER A 1 82 ? 8.043 4.638 -10.064 1.00 97.25 82 SER A N 1
ATOM 687 C CA . SER A 1 82 ? 8.890 5.701 -10.625 1.00 97.25 82 SER A CA 1
ATOM 688 C C . SER A 1 82 ? 8.096 6.981 -10.905 1.00 97.25 82 SER A C 1
ATOM 690 O O . SER A 1 82 ? 6.964 6.921 -11.388 1.00 97.25 82 SER A O 1
ATOM 692 N N . LYS A 1 83 ? 8.694 8.153 -10.653 1.00 94.56 83 LYS A N 1
ATOM 693 C CA . LYS A 1 83 ? 8.055 9.454 -10.911 1.00 94.56 83 LYS A CA 1
ATOM 694 C C . LYS A 1 83 ? 7.646 9.572 -12.386 1.00 94.56 83 LYS A C 1
ATOM 696 O O . LYS A 1 83 ? 8.475 9.381 -13.271 1.00 94.56 83 LYS A O 1
ATOM 701 N N . GLY A 1 84 ? 6.374 9.886 -12.644 1.00 90.81 84 GLY A N 1
ATOM 702 C CA . GLY A 1 84 ? 5.796 9.921 -13.998 1.00 90.81 84 GLY A CA 1
ATOM 703 C C . GLY A 1 84 ? 5.412 8.549 -14.572 1.00 90.81 84 GLY A C 1
ATOM 704 O O . GLY A 1 84 ? 4.920 8.476 -15.694 1.00 90.81 84 GLY A O 1
ATOM 705 N N . GLY A 1 85 ? 5.621 7.467 -13.819 1.00 93.88 85 GLY A N 1
ATOM 706 C CA . GLY A 1 85 ? 5.144 6.132 -14.157 1.00 93.88 85 GLY A CA 1
ATOM 707 C C . GLY A 1 85 ? 3.641 5.958 -13.892 1.00 93.88 85 GLY A C 1
ATOM 708 O O . GLY A 1 85 ? 3.055 6.717 -13.116 1.00 93.88 85 GLY A O 1
ATOM 709 N N . PRO A 1 86 ? 3.014 4.932 -14.495 1.00 95.88 86 PRO A N 1
ATOM 710 C CA . PRO A 1 86 ? 1.563 4.734 -14.430 1.00 95.88 86 PRO A CA 1
ATOM 711 C C . PRO A 1 86 ? 1.039 4.488 -13.007 1.00 95.88 86 PRO A C 1
ATOM 713 O O . PRO A 1 86 ? -0.074 4.897 -12.694 1.00 95.88 86 PRO A O 1
ATOM 716 N N . TYR A 1 87 ? 1.853 3.888 -12.132 1.00 98.12 87 TYR A N 1
ATOM 717 C CA . TYR A 1 87 ? 1.456 3.524 -10.766 1.00 98.12 87 TYR A CA 1
ATOM 718 C C . TYR A 1 87 ? 1.881 4.542 -9.706 1.00 98.12 87 TYR A C 1
ATOM 720 O O . TYR A 1 87 ? 1.547 4.385 -8.536 1.00 98.12 87 TYR A O 1
ATOM 728 N N . ASN A 1 88 ? 2.580 5.621 -10.080 1.00 98.06 88 ASN A N 1
ATOM 729 C CA . ASN A 1 88 ? 3.014 6.634 -9.113 1.00 98.06 88 ASN A CA 1
ATOM 730 C C . ASN A 1 88 ? 1.825 7.293 -8.390 1.00 98.06 88 ASN A C 1
ATOM 732 O O . ASN A 1 88 ? 1.929 7.596 -7.207 1.00 98.06 88 ASN A O 1
ATOM 736 N N . LYS A 1 89 ? 0.671 7.411 -9.065 1.00 97.81 89 LYS A N 1
ATOM 737 C CA . LYS A 1 89 ? -0.569 7.924 -8.466 1.00 97.81 89 LYS A CA 1
ATOM 738 C C . LYS A 1 89 ? -1.033 7.091 -7.267 1.00 97.81 89 LYS A C 1
ATOM 740 O O . LYS A 1 89 ? -1.534 7.666 -6.309 1.00 97.81 89 LYS A O 1
ATOM 745 N N . TRP A 1 90 ? -0.869 5.767 -7.304 1.00 98.50 90 TRP A N 1
ATOM 746 C CA . TRP A 1 90 ? -1.204 4.906 -6.167 1.00 98.50 90 TRP A CA 1
ATOM 747 C C . TRP A 1 90 ? -0.342 5.254 -4.950 1.00 98.50 90 TRP A C 1
ATOM 749 O O . TRP A 1 90 ? -0.875 5.479 -3.867 1.00 98.50 90 TRP A O 1
ATOM 759 N N . LEU A 1 91 ? 0.975 5.399 -5.150 1.00 98.50 91 LEU A N 1
ATOM 760 C CA . LEU A 1 91 ? 1.899 5.762 -4.074 1.00 98.50 91 LEU A CA 1
ATOM 761 C C . LEU A 1 91 ? 1.558 7.137 -3.487 1.00 98.50 91 LEU A C 1
ATOM 763 O O . LEU A 1 91 ? 1.506 7.272 -2.271 1.00 98.50 91 LEU A O 1
ATOM 767 N N . THR A 1 92 ? 1.254 8.126 -4.331 1.00 98.12 92 THR A N 1
ATOM 768 C CA . THR A 1 92 ? 0.840 9.459 -3.870 1.00 98.12 92 THR A CA 1
ATOM 769 C C . THR A 1 92 ? -0.409 9.405 -2.991 1.00 98.12 92 THR A C 1
ATOM 771 O O . THR A 1 92 ? -0.403 10.006 -1.925 1.00 98.12 92 THR A O 1
ATOM 774 N N . LYS A 1 93 ? -1.442 8.636 -3.365 1.00 98.25 93 LYS A N 1
ATOM 775 C CA . LYS A 1 93 ? -2.644 8.474 -2.525 1.00 98.25 93 LYS A CA 1
ATOM 776 C C . LYS A 1 93 ? -2.316 7.854 -1.161 1.00 98.25 93 LYS A C 1
ATOM 778 O O . LYS A 1 93 ? -2.848 8.285 -0.144 1.00 98.25 93 LYS A O 1
ATOM 783 N N . VAL A 1 94 ? -1.445 6.840 -1.127 1.00 98.25 94 VAL A N 1
ATOM 784 C CA . VAL A 1 94 ? -1.004 6.218 0.135 1.00 98.25 94 VAL A CA 1
ATOM 785 C C . VAL A 1 94 ? -0.286 7.244 1.014 1.00 98.25 94 VAL A C 1
ATOM 787 O O . VAL A 1 94 ? -0.552 7.309 2.210 1.00 98.25 94 VAL A O 1
ATOM 790 N N . GLU A 1 95 ? 0.582 8.071 0.427 1.00 97.81 95 GLU A N 1
ATOM 791 C CA . GLU A 1 95 ? 1.312 9.131 1.135 1.00 97.81 95 GLU A CA 1
ATOM 792 C C . GLU A 1 95 ? 0.398 10.262 1.625 1.00 97.81 95 GLU A C 1
ATOM 794 O O . GLU A 1 95 ? 0.603 10.786 2.718 1.00 97.81 95 GLU A O 1
ATOM 799 N N . GLU A 1 96 ? -0.636 10.612 0.861 1.00 97.06 96 GLU A N 1
ATOM 800 C CA . GLU A 1 96 ? -1.660 11.574 1.274 1.00 97.06 96 GLU A CA 1
ATOM 801 C C . GLU A 1 96 ? -2.407 11.074 2.517 1.00 97.06 96 GLU A C 1
ATOM 803 O O . GLU A 1 96 ? -2.498 11.810 3.502 1.00 97.06 96 GLU A O 1
ATOM 808 N N . ILE A 1 97 ? -2.848 9.809 2.528 1.00 96.00 97 ILE A N 1
ATOM 809 C CA . ILE A 1 97 ? -3.476 9.200 3.713 1.00 96.00 97 ILE A CA 1
ATOM 810 C C . ILE A 1 97 ? -2.478 9.140 4.872 1.00 96.00 97 ILE A C 1
ATOM 812 O O . ILE A 1 97 ? -2.821 9.531 5.980 1.00 96.00 97 ILE A O 1
ATOM 816 N N . GLU A 1 98 ? -1.238 8.706 4.636 1.00 96.06 98 GLU A N 1
ATOM 817 C CA . GLU A 1 98 ? -0.180 8.652 5.657 1.00 96.06 98 GLU A CA 1
ATOM 818 C C . GLU A 1 98 ? 0.093 10.019 6.301 1.00 96.06 98 GLU A C 1
ATOM 820 O O . GLU A 1 98 ? 0.328 10.105 7.506 1.00 96.06 98 GLU A O 1
ATOM 825 N N . SER A 1 99 ? 0.007 11.097 5.520 1.00 95.94 99 SER A N 1
ATOM 826 C CA . SER A 1 99 ? 0.167 12.465 6.015 1.00 95.94 99 SER A CA 1
ATOM 827 C C . SER A 1 99 ? -1.054 13.005 6.770 1.00 95.94 99 SER A C 1
ATOM 829 O O . SER A 1 99 ? -0.927 13.983 7.512 1.00 95.94 99 SER A O 1
ATOM 831 N N . ASN A 1 100 ? -2.226 12.379 6.617 1.00 93.69 1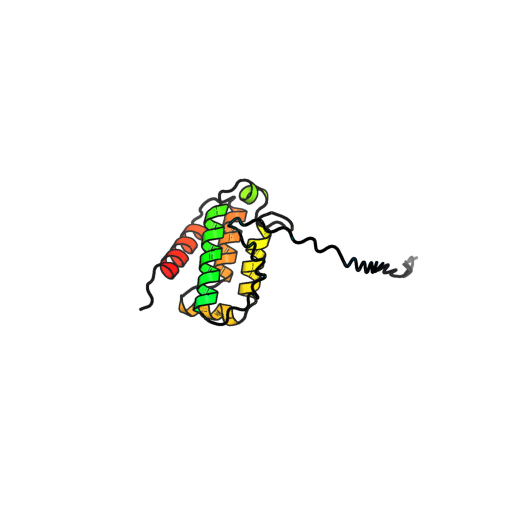00 ASN A N 1
ATOM 832 C CA . ASN A 1 100 ? -3.441 12.771 7.318 1.00 93.69 100 ASN A CA 1
ATOM 833 C C . ASN A 1 100 ? -3.372 12.308 8.792 1.00 93.69 100 ASN A C 1
ATOM 835 O O . ASN A 1 100 ? -3.235 11.107 9.042 1.00 93.69 100 ASN A O 1
ATOM 839 N N . PRO A 1 101 ? -3.505 13.209 9.788 1.00 92.62 101 PRO A N 1
ATOM 840 C CA . PRO A 1 101 ? -3.530 12.837 11.205 1.00 92.62 101 PRO A CA 1
ATOM 841 C C . PRO A 1 101 ? -4.590 11.791 11.567 1.00 92.62 101 PRO A C 1
ATOM 843 O O . PRO A 1 101 ? -4.352 10.969 12.458 1.00 92.62 101 PRO A O 1
ATOM 846 N N . ASP A 1 102 ? -5.723 11.797 10.864 1.00 92.38 102 ASP A N 1
ATOM 847 C CA . ASP A 1 102 ? -6.840 10.887 11.101 1.00 92.38 102 ASP A CA 1
ATOM 848 C C . ASP A 1 102 ? -6.530 9.461 10.632 1.00 92.38 102 ASP A C 1
ATOM 850 O O . ASP A 1 102 ? -7.176 8.517 11.081 1.00 92.38 102 ASP A O 1
ATOM 854 N N . SER A 1 103 ? -5.478 9.243 9.830 1.00 93.12 103 SER A N 1
ATOM 855 C CA . SER A 1 103 ? -5.034 7.893 9.435 1.00 93.12 103 SER A CA 1
ATOM 856 C C . SER A 1 103 ? -4.707 6.986 10.621 1.00 93.12 103 SER A C 1
ATOM 858 O O . SER A 1 103 ? -4.811 5.765 10.516 1.00 93.12 103 SER A O 1
ATOM 860 N N . LYS A 1 104 ? -4.408 7.569 11.789 1.00 93.44 104 LYS A N 1
ATOM 861 C CA . LYS A 1 104 ? -4.249 6.847 13.059 1.00 93.44 104 LYS A CA 1
ATOM 862 C C . LYS A 1 104 ? -5.507 6.086 13.479 1.00 93.44 104 LYS A C 1
ATOM 864 O O . LYS A 1 104 ? -5.400 5.133 14.244 1.00 93.44 104 LYS A O 1
ATOM 869 N N . LEU A 1 105 ? -6.689 6.462 12.986 1.00 93.94 105 LEU A N 1
ATOM 870 C CA . LEU A 1 105 ? -7.934 5.736 13.240 1.00 93.94 105 LEU A CA 1
ATOM 871 C C . LEU A 1 105 ? -7.884 4.298 12.698 1.00 93.94 105 LEU A C 1
ATOM 873 O O . LEU A 1 105 ? -8.491 3.419 13.305 1.00 93.94 105 LEU A O 1
ATOM 877 N N . LEU A 1 106 ? -7.083 4.021 11.657 1.00 94.25 106 LEU A N 1
ATOM 878 C CA . LEU A 1 106 ? -6.844 2.659 11.151 1.00 94.25 106 LEU A CA 1
ATOM 879 C C . LEU A 1 106 ? -6.247 1.722 12.209 1.00 94.25 106 LEU A C 1
ATOM 881 O O . LEU A 1 106 ? -6.473 0.513 12.158 1.00 94.25 106 LEU A O 1
ATOM 885 N N . MET A 1 107 ? -5.551 2.258 13.217 1.00 93.44 107 MET A N 1
ATOM 886 C CA . MET A 1 107 ? -4.964 1.450 14.288 1.00 93.44 107 MET A CA 1
ATOM 887 C C . MET A 1 107 ? -6.020 0.724 15.122 1.00 93.44 107 MET A C 1
ATOM 889 O O . MET A 1 107 ? -5.735 -0.332 15.679 1.00 93.44 107 MET A O 1
ATOM 893 N N . LYS A 1 108 ? -7.254 1.242 15.185 1.00 91.69 108 LYS A N 1
ATOM 894 C CA . LYS A 1 108 ? -8.370 0.551 15.849 1.00 91.69 108 LYS A CA 1
ATOM 895 C C . LYS A 1 108 ? -8.770 -0.740 15.132 1.00 91.69 108 LYS A C 1
ATOM 897 O O . LYS A 1 108 ? -9.317 -1.638 15.760 1.00 91.69 108 LYS A O 1
ATOM 902 N N . LYS A 1 109 ? -8.458 -0.835 13.837 1.00 89.38 109 LYS A N 1
ATOM 903 C CA . LYS A 1 109 ? -8.581 -2.035 12.998 1.00 89.38 109 LYS A CA 1
ATOM 904 C C . LYS A 1 109 ? -7.266 -2.826 12.926 1.00 89.38 109 LYS A C 1
ATOM 906 O O . LYS A 1 109 ? -7.143 -3.727 12.107 1.00 89.38 109 LYS A O 1
ATOM 911 N N . GLY A 1 110 ? -6.268 -2.463 13.737 1.00 91.81 110 GLY A N 1
ATOM 912 C CA . GLY A 1 110 ? -4.947 -3.087 13.728 1.00 91.81 110 GLY A CA 1
ATOM 913 C C . GLY A 1 110 ? -4.112 -2.783 12.483 1.00 91.81 110 GLY A C 1
ATOM 914 O O . GLY A 1 110 ? -3.204 -3.545 12.193 1.00 91.81 110 GLY A O 1
ATOM 915 N N . ILE A 1 111 ? -4.407 -1.709 11.742 1.00 95.00 111 ILE A N 1
ATOM 916 C CA . ILE A 1 111 ? -3.729 -1.374 10.481 1.00 95.00 111 ILE A CA 1
ATOM 917 C C . ILE A 1 111 ? -2.891 -0.104 10.635 1.00 95.00 111 ILE A C 1
ATOM 919 O O . ILE A 1 111 ? -3.366 0.904 11.164 1.00 95.00 111 ILE A O 1
ATOM 923 N N . LEU A 1 112 ? -1.675 -0.114 10.082 1.00 95.44 112 LEU A N 1
ATOM 924 C CA . LEU A 1 112 ? -0.890 1.092 9.832 1.00 95.44 112 LEU A CA 1
ATOM 925 C C . LEU A 1 112 ? -0.769 1.342 8.327 1.00 95.44 112 LEU A C 1
ATOM 927 O O . LEU A 1 112 ? -0.306 0.496 7.568 1.00 95.44 112 LEU A O 1
ATOM 931 N N . ILE A 1 113 ? -1.112 2.547 7.874 1.00 96.38 113 ILE A N 1
ATOM 932 C CA . ILE A 1 113 ? -1.013 2.903 6.447 1.00 96.38 113 ILE A CA 1
ATOM 933 C C . ILE A 1 113 ? 0.425 2.795 5.896 1.00 96.38 113 ILE A C 1
ATOM 935 O O . ILE A 1 113 ? 0.622 2.409 4.743 1.00 96.38 113 ILE A O 1
ATOM 939 N N . GLY A 1 114 ? 1.442 3.029 6.732 1.00 97.25 114 GLY A N 1
ATOM 940 C CA . GLY A 1 114 ? 2.852 2.827 6.370 1.00 97.25 114 GLY A CA 1
ATOM 941 C C . GLY A 1 114 ? 3.207 1.367 6.037 1.00 97.25 114 GLY A C 1
ATOM 942 O O . GLY A 1 114 ? 4.125 1.104 5.255 1.00 97.25 114 GLY A O 1
ATOM 943 N N . GLU A 1 115 ? 2.458 0.395 6.562 1.00 97.94 115 GLU A N 1
ATOM 944 C CA . GLU A 1 115 ? 2.618 -1.020 6.206 1.00 97.94 115 GLU A CA 1
ATOM 945 C C . GLU A 1 115 ? 2.093 -1.289 4.794 1.00 97.94 115 GLU A C 1
ATOM 947 O O . GLU A 1 115 ? 2.729 -2.024 4.042 1.00 97.94 115 GLU A O 1
ATOM 952 N N . LEU A 1 116 ? 1.002 -0.631 4.376 1.00 98.62 116 LEU A N 1
ATOM 953 C CA . LEU A 1 116 ? 0.515 -0.722 2.995 1.00 98.62 116 LEU A CA 1
ATOM 954 C C . LEU A 1 116 ? 1.545 -0.158 2.011 1.00 98.62 116 LEU A C 1
ATOM 956 O O . LEU A 1 116 ? 1.823 -0.764 0.975 1.00 98.62 116 LEU A O 1
ATOM 960 N N . LYS A 1 117 ? 2.169 0.971 2.363 1.00 98.62 117 LYS A N 1
ATOM 961 C CA . LYS A 1 117 ? 3.285 1.533 1.595 1.00 98.62 117 LYS A CA 1
ATOM 962 C C . LYS A 1 117 ? 4.438 0.537 1.486 1.00 98.62 117 LYS A C 1
ATOM 964 O O . LYS A 1 117 ? 4.964 0.316 0.396 1.00 98.62 117 LYS A O 1
ATOM 969 N N . THR A 1 118 ? 4.803 -0.102 2.596 1.00 98.62 118 THR A N 1
ATOM 970 C CA . THR A 1 118 ? 5.881 -1.099 2.646 1.00 98.62 118 THR A CA 1
ATOM 971 C C . THR A 1 118 ? 5.549 -2.330 1.806 1.00 98.62 118 THR A C 1
ATOM 973 O O . THR A 1 118 ? 6.410 -2.804 1.062 1.00 98.62 118 THR A O 1
ATOM 976 N N . LEU A 1 119 ? 4.305 -2.812 1.846 1.00 98.81 119 LEU A N 1
ATOM 977 C CA . LEU A 1 119 ? 3.824 -3.889 0.985 1.00 98.81 119 LEU A CA 1
ATOM 978 C C . LEU A 1 119 ? 4.000 -3.525 -0.496 1.00 98.81 119 LEU A C 1
ATOM 980 O O . LEU A 1 119 ? 4.629 -4.277 -1.243 1.00 98.81 119 LEU A O 1
ATOM 984 N N . GLY A 1 120 ? 3.538 -2.339 -0.903 1.00 98.69 120 GLY A N 1
ATOM 985 C CA . GLY A 1 120 ? 3.710 -1.848 -2.271 1.00 98.69 120 GLY A CA 1
ATOM 986 C C . GLY A 1 120 ? 5.179 -1.796 -2.693 1.00 98.69 120 GLY A C 1
ATOM 987 O O . GLY A 1 120 ? 5.546 -2.321 -3.746 1.00 98.69 120 GLY A O 1
ATOM 988 N N . MET A 1 121 ? 6.043 -1.198 -1.866 1.00 98.69 121 MET A N 1
ATOM 989 C CA . MET A 1 121 ? 7.482 -1.109 -2.144 1.00 98.69 121 MET A CA 1
ATOM 990 C C . MET A 1 121 ? 8.137 -2.489 -2.239 1.00 98.69 121 MET A C 1
ATOM 992 O O . MET A 1 121 ? 9.022 -2.696 -3.069 1.00 98.69 121 MET A O 1
ATOM 996 N N . THR A 1 122 ? 7.679 -3.446 -1.431 1.00 98.75 122 THR A N 1
ATOM 997 C CA . THR A 1 122 ?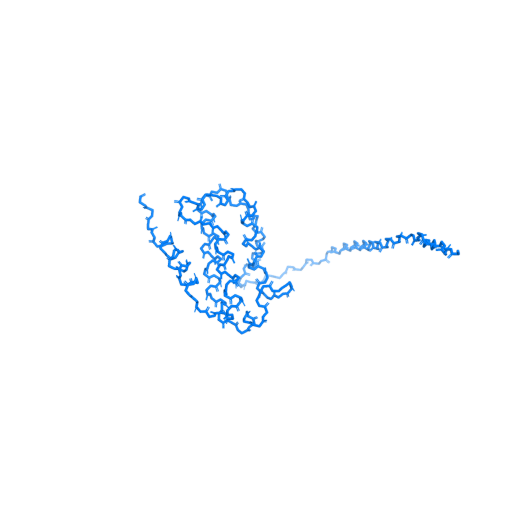 8.171 -4.825 -1.473 1.00 98.75 122 THR A CA 1
ATOM 998 C C . THR A 1 122 ? 7.833 -5.478 -2.809 1.00 98.75 122 THR A C 1
ATOM 1000 O O . THR A 1 122 ? 8.745 -5.998 -3.446 1.00 98.75 122 THR A O 1
ATOM 1003 N N . TYR A 1 123 ? 6.591 -5.358 -3.298 1.00 98.81 123 TYR A N 1
ATOM 1004 C CA . TYR A 1 123 ? 6.234 -5.844 -4.637 1.00 98.81 123 TYR A CA 1
ATOM 1005 C C . TYR A 1 123 ? 7.012 -5.141 -5.753 1.00 98.81 123 TYR A C 1
ATOM 1007 O O . TYR A 1 123 ? 7.454 -5.786 -6.701 1.00 98.81 123 TYR A O 1
ATOM 1015 N N . ALA A 1 124 ? 7.217 -3.824 -5.662 1.00 98.44 124 ALA A N 1
ATOM 1016 C CA . ALA A 1 124 ? 7.994 -3.096 -6.667 1.00 98.44 124 ALA A CA 1
ATOM 1017 C C . ALA A 1 124 ? 9.447 -3.611 -6.748 1.00 98.44 124 ALA A C 1
ATOM 1019 O O . ALA A 1 124 ? 10.007 -3.740 -7.844 1.00 98.44 124 ALA A O 1
ATOM 1020 N N . ASN A 1 125 ? 10.037 -3.947 -5.596 1.00 98.38 125 ASN A N 1
ATOM 1021 C CA . ASN A 1 125 ? 11.384 -4.505 -5.492 1.00 98.38 125 ASN A CA 1
ATOM 1022 C C . ASN A 1 125 ? 11.453 -5.971 -5.945 1.00 98.38 125 ASN A C 1
ATOM 1024 O O . ASN A 1 125 ? 12.426 -6.349 -6.595 1.00 98.38 125 ASN A O 1
ATOM 1028 N N . SER A 1 126 ? 10.428 -6.777 -5.650 1.00 98.56 126 SER A N 1
ATOM 1029 C CA . SER A 1 126 ? 10.336 -8.192 -6.039 1.00 98.56 126 SER A CA 1
ATOM 1030 C C . SER A 1 126 ? 9.734 -8.420 -7.426 1.00 98.56 126 SER A C 1
ATOM 1032 O O . SER A 1 126 ? 9.513 -9.561 -7.810 1.00 98.56 126 SER A O 1
ATOM 1034 N N . LYS A 1 127 ? 9.452 -7.361 -8.196 1.00 98.25 127 LYS A N 1
ATOM 1035 C CA . LYS A 1 127 ? 8.821 -7.469 -9.525 1.00 98.25 127 LYS A CA 1
ATOM 1036 C C . LYS A 1 127 ? 7.465 -8.185 -9.481 1.00 98.25 127 LYS A C 1
ATOM 1038 O O . LYS A 1 127 ? 7.153 -8.991 -10.352 1.00 98.25 127 LYS A O 1
ATOM 1043 N N . GLY A 1 128 ? 6.660 -7.850 -8.476 1.00 98.06 128 GLY A N 1
ATOM 1044 C CA . GLY A 1 128 ? 5.314 -8.392 -8.279 1.00 98.06 128 GLY A CA 1
ATOM 1045 C C . GLY A 1 128 ? 5.272 -9.735 -7.557 1.00 98.06 128 GLY A C 1
ATOM 1046 O O . GLY A 1 128 ? 4.198 -10.176 -7.148 1.00 98.06 128 GLY A O 1
ATOM 1047 N N . GLU A 1 129 ? 6.427 -10.373 -7.354 1.00 98.44 129 GLU A N 1
ATOM 1048 C CA . GLU A 1 129 ? 6.495 -11.692 -6.740 1.00 98.44 129 GLU A CA 1
ATOM 1049 C C . GLU A 1 129 ? 6.150 -11.656 -5.251 1.00 98.44 129 GLU A C 1
ATOM 1051 O O . GLU A 1 129 ? 6.534 -10.744 -4.510 1.00 98.44 129 GLU A O 1
ATOM 1056 N N . GLU A 1 130 ? 5.469 -12.711 -4.809 1.00 98.50 130 GLU A N 1
ATOM 1057 C CA . GLU A 1 130 ? 5.191 -12.945 -3.401 1.00 98.50 130 GLU A CA 1
ATOM 1058 C C . GLU A 1 130 ? 6.465 -13.334 -2.644 1.00 98.50 130 GLU A C 1
ATOM 1060 O O . GLU A 1 130 ? 7.143 -14.309 -2.968 1.00 98.50 130 GLU A O 1
ATOM 1065 N N . THR A 1 131 ? 6.736 -12.628 -1.554 1.00 98.31 131 THR A N 1
ATOM 1066 C CA . THR A 1 131 ? 7.792 -12.933 -0.588 1.00 98.31 131 THR A CA 1
ATOM 1067 C C . THR A 1 131 ? 7.175 -13.334 0.752 1.00 98.31 131 THR A C 1
ATOM 1069 O O . THR A 1 131 ? 5.965 -13.256 0.954 1.00 98.31 131 THR A O 1
ATOM 1072 N N . GLN A 1 132 ? 7.997 -13.750 1.717 1.00 98.31 132 GLN A N 1
ATOM 1073 C CA . GLN A 1 132 ? 7.505 -13.967 3.082 1.00 98.31 132 GLN A CA 1
ATOM 1074 C C . GLN A 1 132 ? 6.906 -12.683 3.683 1.00 98.31 132 GLN A C 1
ATOM 1076 O O . GLN A 1 132 ? 5.900 -12.743 4.386 1.00 98.31 132 GLN A O 1
ATOM 1081 N N . VAL A 1 133 ? 7.493 -11.525 3.362 1.00 97.38 133 VAL A N 1
ATOM 1082 C CA . VAL A 1 133 ? 7.033 -10.216 3.840 1.00 97.38 133 VAL A CA 1
ATOM 1083 C C . VAL A 1 133 ? 5.676 -9.860 3.234 1.00 97.38 133 VAL A C 1
ATOM 1085 O O . VAL A 1 133 ? 4.763 -9.494 3.969 1.00 97.38 133 VAL A O 1
ATOM 1088 N N . THR A 1 134 ? 5.505 -10.015 1.916 1.00 98.62 134 THR A N 1
ATOM 1089 C CA . THR A 1 134 ? 4.221 -9.693 1.264 1.00 98.62 134 THR A CA 1
ATOM 1090 C C . THR A 1 134 ? 3.112 -10.622 1.736 1.00 98.62 134 THR A C 1
ATOM 1092 O O . THR A 1 134 ? 2.028 -10.146 2.050 1.00 98.62 134 THR A O 1
ATOM 1095 N N . LYS A 1 135 ? 3.398 -11.920 1.903 1.00 98.69 135 LYS A N 1
ATOM 1096 C CA . LYS A 1 135 ? 2.444 -12.892 2.457 1.00 98.69 135 LYS A CA 1
ATOM 1097 C C . LYS A 1 135 ? 1.978 -12.505 3.858 1.00 98.69 135 LYS A C 1
ATOM 1099 O O . LYS A 1 135 ? 0.779 -12.518 4.108 1.00 98.69 135 LYS A O 1
ATOM 1104 N N . SER A 1 136 ? 2.905 -12.109 4.733 1.00 97.94 136 SER A N 1
ATOM 1105 C CA . SER A 1 136 ? 2.573 -11.675 6.094 1.00 97.94 136 SER A CA 1
ATOM 1106 C C . SER A 1 136 ? 1.670 -10.438 6.103 1.00 97.94 136 SER A C 1
ATOM 1108 O O . SER A 1 136 ? 0.702 -10.398 6.857 1.00 97.94 136 SER A O 1
ATOM 1110 N N . PHE A 1 137 ? 1.956 -9.438 5.263 1.00 98.12 137 PHE A N 1
ATOM 1111 C CA . PHE A 1 137 ? 1.104 -8.249 5.160 1.00 98.12 137 PHE A CA 1
ATOM 1112 C C . PHE A 1 137 ? -0.254 -8.557 4.527 1.00 98.12 137 PHE A C 1
ATOM 1114 O O . PHE A 1 137 ? -1.272 -8.090 5.028 1.00 98.12 137 PHE A O 1
ATOM 1121 N N . ASN A 1 138 ? -0.293 -9.367 3.465 1.00 98.31 138 ASN A N 1
ATOM 1122 C CA . ASN A 1 138 ? -1.545 -9.776 2.831 1.00 98.31 138 ASN A CA 1
ATOM 1123 C C . ASN A 1 138 ? -2.453 -10.503 3.829 1.00 98.31 138 ASN A C 1
ATOM 1125 O O . ASN A 1 138 ? -3.649 -10.228 3.880 1.00 98.31 138 ASN A O 1
ATOM 1129 N N . GLU A 1 139 ? -1.892 -11.403 4.641 1.00 97.25 139 GLU A N 1
ATOM 1130 C CA . GLU A 1 139 ? -2.627 -12.103 5.692 1.00 97.25 139 GLU A CA 1
ATOM 1131 C C . GLU A 1 139 ? -3.186 -11.110 6.718 1.00 97.25 139 GLU A C 1
ATOM 1133 O O . GLU A 1 139 ? -4.399 -11.064 6.917 1.00 97.25 139 GLU A O 1
ATOM 1138 N N . MET A 1 140 ? -2.336 -10.245 7.279 1.00 95.94 140 MET A N 1
ATOM 1139 C CA . MET A 1 140 ? -2.733 -9.207 8.237 1.00 95.94 140 MET A CA 1
ATOM 1140 C C . MET A 1 140 ? -3.863 -8.315 7.701 1.00 95.94 140 MET A C 1
ATOM 1142 O O . MET A 1 140 ? -4.880 -8.130 8.370 1.00 95.94 140 MET A O 1
ATOM 1146 N N . PHE A 1 141 ? -3.723 -7.797 6.480 1.00 97.25 141 PHE A N 1
ATOM 1147 C CA . PHE A 1 141 ? -4.721 -6.921 5.869 1.00 97.25 141 PHE A CA 1
ATOM 1148 C C . PHE A 1 141 ? -5.999 -7.666 5.504 1.00 97.25 141 PHE A C 1
ATOM 1150 O O . PHE A 1 141 ? -7.091 -7.148 5.729 1.00 97.25 141 PHE A O 1
ATOM 1157 N N . SER A 1 142 ? -5.893 -8.890 4.983 1.00 95.81 142 SER A N 1
ATOM 1158 C CA . SER A 1 142 ? -7.069 -9.706 4.683 1.00 95.81 142 SER A CA 1
ATOM 1159 C C . SER A 1 142 ? -7.867 -10.031 5.945 1.00 95.81 142 SER A C 1
ATOM 1161 O O . SER A 1 142 ? -9.090 -9.922 5.924 1.00 95.81 142 SER A O 1
ATOM 1163 N N . ASN A 1 143 ? -7.196 -10.332 7.059 1.00 94.56 143 ASN A N 1
ATOM 1164 C CA . ASN A 1 143 ? -7.845 -10.574 8.343 1.00 94.56 143 ASN A CA 1
ATOM 1165 C C . ASN A 1 143 ? -8.554 -9.310 8.832 1.00 94.56 143 ASN A C 1
ATOM 1167 O O . ASN A 1 143 ? -9.755 -9.353 9.074 1.00 94.56 143 ASN A O 1
ATOM 1171 N N . ALA A 1 144 ? -7.869 -8.165 8.856 1.00 93.50 144 ALA A N 1
ATOM 1172 C CA . ALA A 1 144 ? -8.474 -6.898 9.271 1.00 93.50 144 ALA A CA 1
ATOM 1173 C C . ALA A 1 144 ? -9.669 -6.470 8.391 1.00 93.50 144 ALA A C 1
ATOM 1175 O O . ALA A 1 144 ? -10.597 -5.825 8.874 1.00 93.50 144 ALA A O 1
ATOM 1176 N N . ILE A 1 145 ? -9.674 -6.832 7.102 1.00 94.69 145 ILE A N 1
ATOM 1177 C CA . ILE A 1 145 ? -10.785 -6.567 6.171 1.00 94.69 145 ILE A CA 1
ATOM 1178 C C . ILE A 1 145 ? -11.968 -7.522 6.380 1.00 94.69 145 ILE A C 1
ATOM 1180 O O . ILE A 1 145 ? -13.114 -7.116 6.178 1.00 94.69 145 ILE A O 1
ATOM 1184 N N . ASN A 1 146 ? -11.694 -8.777 6.736 1.00 91.31 146 ASN A N 1
ATOM 1185 C CA . ASN A 1 146 ? -12.700 -9.831 6.872 1.00 91.31 146 ASN A CA 1
ATOM 1186 C C . ASN A 1 146 ? -13.249 -9.968 8.297 1.00 91.31 146 ASN A C 1
ATOM 1188 O O . ASN A 1 146 ? -14.292 -10.595 8.490 1.00 91.31 146 ASN A O 1
ATOM 1192 N N . GLU A 1 147 ? -12.573 -9.403 9.295 1.00 85.69 147 GLU A N 1
ATOM 1193 C CA . GLU A 1 147 ? -13.108 -9.294 10.644 1.00 85.69 147 GLU A CA 1
ATOM 1194 C C . GLU A 1 147 ? -14.362 -8.413 10.621 1.00 85.69 147 GLU A C 1
ATOM 1196 O O . GLU A 1 147 ? -14.310 -7.193 10.450 1.00 85.69 147 GLU A O 1
ATOM 1201 N N . ASN A 1 148 ? -15.524 -9.050 10.794 1.00 55.50 148 ASN A N 1
ATOM 1202 C CA . ASN A 1 148 ? -16.752 -8.327 11.095 1.00 55.50 148 ASN A CA 1
ATOM 1203 C C . ASN A 1 148 ? -16.534 -7.522 12.385 1.00 55.50 148 ASN A C 1
ATOM 1205 O O . ASN A 1 148 ? -15.975 -8.076 13.339 1.00 55.50 148 ASN A O 1
ATOM 1209 N N . PRO A 1 149 ? -16.975 -6.251 12.447 1.00 55.66 149 PRO A N 1
ATOM 1210 C CA . PRO A 1 149 ? -16.906 -5.491 13.687 1.00 55.66 149 PRO A CA 1
ATOM 1211 C C . PRO A 1 149 ? -17.622 -6.285 14.789 1.00 55.66 149 PRO A C 1
ATOM 1213 O O . PRO A 1 149 ? -18.786 -6.655 14.627 1.00 55.66 149 PRO A O 1
ATOM 1216 N N . LYS A 1 150 ? -16.879 -6.615 15.852 1.00 44.44 150 LYS A N 1
ATOM 1217 C CA . LYS A 1 150 ? -17.425 -7.212 17.075 1.00 44.44 150 LYS A CA 1
ATOM 1218 C C . LYS A 1 150 ? -18.241 -6.193 17.854 1.00 44.44 150 LYS A C 1
ATOM 1220 O O . LYS A 1 150 ? -17.827 -5.012 17.872 1.00 44.44 150 LYS A O 1
#

Foldseek 3Di:
DDDDDDDDDDDDDDDDDDDDDDDDDDDDDDDDDDDDDDDPPPPPPDPPQDPDLVSLLVLLVVLLVVLLVCLQPPQCLVQPLPVVGPCVVSLVSLVVLLPHPNVCSCVVLVDHSVLSNVLSVVSSVVSSDDDPSNVVSCVSSVCSVPDDDD